Protein AF-A0A3A0FLP2-F1 (afdb_monomer)

Mean predicted aligned error: 10.41 Å

Radius of gyration: 14.27 Å; Cα contacts (8 Å, |Δi|>4): 44; chains: 1; bounding box: 32×42×26 Å

Nearest PDB structures (foldseek):
  4wu1-assembly2_M5  TM=4.214E-01  e=6.528E+00  Thermus thermophilus HB8
  2pls-assembly1_A  TM=3.966E-01  e=7.436E+00  Chlorobaculum tepidum TLS

Structure (mmCIF, N/CA/C/O backbone):
data_AF-A0A3A0FLP2-F1
#
_entry.id   AF-A0A3A0FLP2-F1
#
loop_
_atom_site.group_PDB
_atom_site.id
_atom_site.type_symbol
_atom_site.label_atom_id
_atom_site.label_alt_id
_atom_site.label_comp_id
_atom_site.label_asym_id
_atom_site.label_entity_id
_atom_site.label_seq_id
_atom_site.pdbx_PDB_ins_code
_atom_site.Cartn_x
_atom_site.Cartn_y
_atom_site.Cartn_z
_atom_site.occupancy
_atom_site.B_iso_or_equiv
_atom_site.auth_seq_id
_atom_site.auth_comp_id
_atom_site.auth_asym_id
_atom_site.auth_atom_id
_atom_site.pdbx_PDB_model_num
ATOM 1 N N . MET A 1 1 ? -0.605 -6.594 12.934 1.00 68.88 1 MET A N 1
ATOM 2 C CA . MET A 1 1 ? 0.360 -6.305 11.849 1.00 68.88 1 MET A CA 1
ATOM 3 C C . MET A 1 1 ? -0.259 -6.782 10.548 1.00 68.88 1 MET A C 1
ATOM 5 O O . MET A 1 1 ? -0.959 -7.788 10.593 1.00 68.88 1 MET A O 1
ATOM 9 N N . SER A 1 2 ? -0.100 -6.052 9.443 1.00 77.56 2 SER A N 1
ATOM 10 C CA . SER A 1 2 ? -0.807 -6.341 8.189 1.00 77.56 2 SER A CA 1
ATOM 11 C C . SER A 1 2 ? 0.141 -6.260 6.996 1.00 77.56 2 SER A C 1
ATOM 13 O O . SER A 1 2 ? 0.982 -5.362 6.940 1.00 77.56 2 SER A O 1
ATOM 15 N N . PHE A 1 3 ? -0.036 -7.180 6.048 1.00 80.31 3 PHE A N 1
ATOM 16 C CA . PHE A 1 3 ? 0.764 -7.289 4.831 1.00 80.31 3 PHE A CA 1
ATOM 17 C C . PHE A 1 3 ? -0.136 -7.149 3.602 1.00 80.31 3 PHE A C 1
ATOM 19 O O . PHE A 1 3 ? -1.235 -7.704 3.571 1.00 80.31 3 PHE A O 1
ATOM 26 N N . MET A 1 4 ? 0.326 -6.410 2.599 1.00 78.81 4 MET A N 1
ATOM 27 C CA . MET A 1 4 ? -0.322 -6.247 1.301 1.00 78.81 4 MET A CA 1
ATOM 28 C C . MET A 1 4 ? 0.620 -6.758 0.216 1.00 78.81 4 MET A C 1
ATOM 30 O O . MET A 1 4 ? 1.776 -6.353 0.166 1.00 78.81 4 MET A O 1
ATOM 34 N N . VAL A 1 5 ? 0.120 -7.613 -0.671 1.00 81.31 5 VAL A N 1
ATOM 35 C CA . VAL A 1 5 ? 0.885 -8.123 -1.813 1.00 81.31 5 VAL A CA 1
ATOM 36 C C . VAL A 1 5 ? 0.349 -7.474 -3.085 1.00 81.31 5 VAL A C 1
ATOM 38 O O . VAL A 1 5 ? -0.835 -7.585 -3.404 1.00 81.31 5 VAL A O 1
ATOM 41 N N . ALA A 1 6 ? 1.215 -6.752 -3.789 1.00 76.81 6 ALA A N 1
ATOM 42 C CA . ALA A 1 6 ? 0.916 -6.139 -5.072 1.00 76.81 6 ALA A CA 1
ATOM 43 C C . ALA A 1 6 ? 0.869 -7.192 -6.186 1.00 76.81 6 ALA A C 1
ATOM 45 O O . ALA A 1 6 ? 1.525 -8.229 -6.109 1.00 76.81 6 ALA A O 1
ATOM 46 N N . LYS A 1 7 ? 0.181 -6.877 -7.290 1.00 75.94 7 LYS A N 1
ATOM 47 C CA . LYS A 1 7 ? 0.166 -7.724 -8.502 1.00 75.94 7 LYS A CA 1
ATOM 48 C C . LYS A 1 7 ? 1.553 -7.935 -9.122 1.00 75.94 7 LYS A C 1
ATOM 50 O O . LYS A 1 7 ? 1.762 -8.931 -9.795 1.00 75.94 7 LYS A O 1
ATOM 55 N N . ASP A 1 8 ? 2.473 -7.007 -8.879 1.00 75.00 8 ASP A N 1
ATOM 56 C CA . ASP A 1 8 ? 3.872 -7.055 -9.319 1.00 75.00 8 ASP A CA 1
ATOM 57 C C . ASP A 1 8 ? 4.746 -7.979 -8.442 1.00 75.00 8 ASP A C 1
ATOM 59 O O . ASP A 1 8 ? 5.931 -8.149 -8.691 1.00 75.00 8 ASP A O 1
ATOM 63 N N . GLY A 1 9 ? 4.181 -8.560 -7.375 1.00 75.94 9 GLY A N 1
ATOM 64 C CA . GLY A 1 9 ? 4.926 -9.350 -6.389 1.00 75.94 9 GLY A CA 1
ATOM 65 C C . GLY A 1 9 ? 5.582 -8.513 -5.285 1.00 75.94 9 GLY A C 1
ATOM 66 O O . GLY A 1 9 ? 6.163 -9.067 -4.357 1.00 75.94 9 GLY A O 1
ATOM 67 N N . ALA A 1 10 ? 5.460 -7.182 -5.328 1.00 81.31 10 ALA A N 1
ATOM 68 C CA . ALA A 1 10 ? 5.923 -6.312 -4.253 1.00 81.31 10 ALA A CA 1
ATOM 69 C C . ALA A 1 10 ? 5.083 -6.505 -2.978 1.00 81.31 10 ALA A C 1
ATOM 71 O O . ALA A 1 10 ? 3.860 -6.362 -2.998 1.00 81.31 10 ALA A O 1
ATOM 72 N N . VAL A 1 11 ? 5.746 -6.792 -1.860 1.00 82.50 11 VAL A N 1
ATOM 73 C CA . VAL A 1 11 ? 5.104 -6.915 -0.549 1.00 82.50 11 VAL A CA 1
ATOM 74 C C . VAL A 1 11 ? 5.240 -5.592 0.195 1.00 82.50 11 VAL A C 1
ATOM 76 O O . VAL A 1 11 ? 6.281 -4.944 0.148 1.00 82.50 11 VAL A O 1
ATOM 79 N N . TYR A 1 12 ? 4.183 -5.178 0.880 1.00 82.00 12 TYR A N 1
ATOM 80 C CA . TYR A 1 12 ? 4.153 -3.990 1.720 1.00 82.00 12 TYR A CA 1
ATOM 81 C C . TYR A 1 12 ? 3.680 -4.369 3.111 1.00 82.00 12 TYR A C 1
ATOM 83 O O . TYR A 1 12 ? 2.705 -5.104 3.262 1.00 82.00 12 TYR A O 1
ATOM 91 N N . GLU A 1 13 ? 4.330 -3.830 4.131 1.00 83.38 13 GLU A N 1
ATOM 92 C CA . GLU A 1 13 ? 3.919 -3.980 5.517 1.00 83.38 13 GLU A CA 1
ATOM 93 C C . GLU A 1 1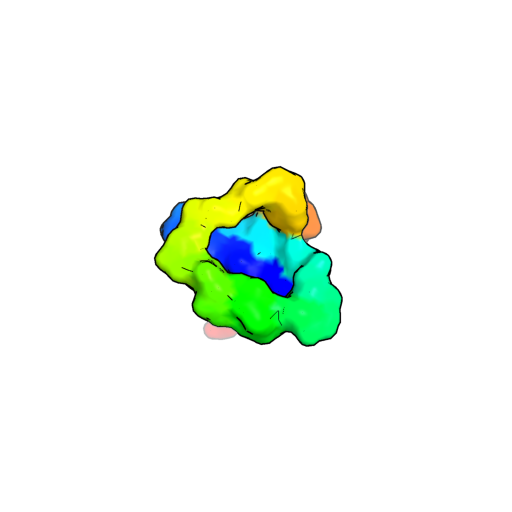3 ? 3.442 -2.644 6.085 1.00 83.38 13 GLU A C 1
ATOM 95 O O . GLU A 1 13 ? 3.968 -1.568 5.781 1.00 83.38 13 GLU A O 1
ATOM 100 N N . LYS A 1 14 ? 2.405 -2.710 6.919 1.00 82.50 14 LYS A N 1
ATOM 101 C CA . LYS A 1 14 ? 1.957 -1.569 7.713 1.00 82.50 14 LYS A CA 1
ATOM 102 C C . LYS A 1 14 ? 1.352 -2.047 9.018 1.00 82.50 14 LYS A C 1
ATOM 104 O O . LYS A 1 14 ? 0.545 -2.982 9.067 1.00 82.50 14 LYS A O 1
ATOM 109 N N . ASN A 1 15 ? 1.702 -1.367 10.103 1.00 83.56 15 ASN A N 1
ATOM 110 C CA . ASN A 1 15 ? 1.031 -1.575 11.374 1.00 83.56 15 ASN A CA 1
ATOM 111 C C . ASN A 1 15 ? -0.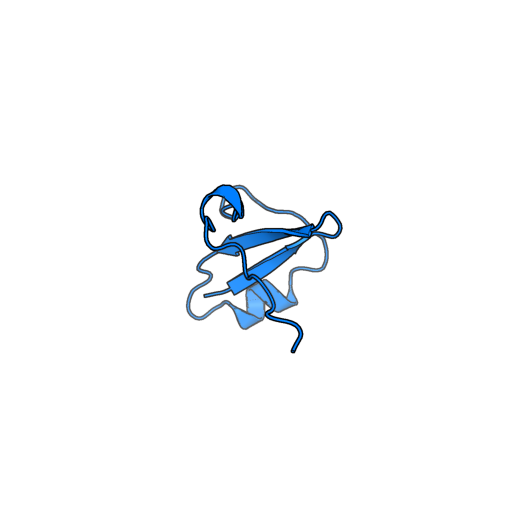239 -0.717 11.432 1.00 83.56 15 ASN A C 1
ATOM 113 O O . ASN A 1 15 ? -0.192 0.481 11.689 1.00 83.56 15 ASN A O 1
ATOM 117 N N . LEU A 1 16 ? -1.379 -1.347 11.158 1.00 77.62 16 LEU A N 1
ATOM 118 C CA . LEU A 1 16 ? -2.704 -0.723 11.224 1.00 77.62 16 LEU A CA 1
ATOM 119 C C . LEU A 1 16 ? -3.333 -0.801 12.635 1.00 77.62 16 LEU A C 1
ATOM 121 O O . LEU A 1 16 ? -4.456 -0.336 12.842 1.00 77.62 16 LEU A O 1
ATOM 125 N N . GLY A 1 17 ? -2.623 -1.381 13.611 1.00 81.25 17 GLY A N 1
ATOM 126 C CA . GLY A 1 17 ? -3.100 -1.563 14.982 1.00 81.25 17 GLY A CA 1
ATOM 127 C C . GLY A 1 17 ? -4.394 -2.378 15.068 1.00 81.25 17 GLY A C 1
ATOM 128 O O . GLY A 1 17 ? -4.680 -3.229 14.228 1.00 81.25 17 GLY A O 1
ATOM 129 N N . SER A 1 18 ? -5.218 -2.095 16.076 1.00 83.06 18 SER A N 1
ATOM 130 C CA . SER A 1 18 ? -6.492 -2.794 16.309 1.00 83.06 18 SER A CA 1
ATOM 131 C C . SER A 1 18 ? -7.532 -2.602 15.192 1.00 83.06 18 SER A C 1
ATOM 133 O O . SER A 1 18 ? -8.539 -3.301 15.177 1.00 83.06 18 SER A O 1
ATOM 135 N N . LYS A 1 19 ? -7.297 -1.675 14.250 1.00 79.50 19 LYS A N 1
ATOM 136 C CA . LYS A 1 19 ? -8.179 -1.383 13.105 1.00 79.50 19 LYS A CA 1
ATOM 137 C C . LYS A 1 19 ? -7.759 -2.095 11.815 1.00 79.50 19 LYS A C 1
ATOM 139 O O . LYS A 1 19 ? -8.312 -1.815 10.754 1.00 79.50 19 LYS A O 1
ATOM 144 N N . SER A 1 20 ? -6.811 -3.035 11.895 1.00 79.06 20 SER A N 1
ATOM 145 C CA . SER A 1 20 ? -6.336 -3.826 10.752 1.00 79.06 20 SER A CA 1
ATOM 146 C C . SER A 1 20 ? -7.464 -4.429 9.906 1.00 79.06 20 SER A C 1
ATOM 148 O O . SER A 1 20 ? -7.377 -4.379 8.685 1.00 79.06 20 SER A O 1
ATOM 150 N N . ALA A 1 21 ? -8.515 -4.977 10.524 1.00 78.50 21 ALA A N 1
ATOM 151 C CA . ALA A 1 21 ? -9.608 -5.628 9.797 1.00 78.50 21 ALA A CA 1
ATOM 152 C C . ALA A 1 21 ? -10.490 -4.632 9.021 1.00 78.50 21 ALA A C 1
ATOM 154 O O . ALA A 1 21 ? -10.823 -4.875 7.866 1.00 78.50 21 ALA A O 1
ATOM 155 N N . GLU A 1 22 ? -10.824 -3.495 9.635 1.00 81.81 22 GLU A N 1
ATOM 156 C CA . GLU A 1 22 ? -11.648 -2.443 9.025 1.00 81.81 22 GLU A CA 1
ATOM 157 C C . GLU A 1 22 ? -10.910 -1.767 7.865 1.00 81.81 22 GLU A C 1
ATOM 159 O O . GLU A 1 22 ? -11.435 -1.654 6.758 1.00 81.81 22 GLU A O 1
ATOM 164 N N . ILE A 1 23 ? -9.651 -1.387 8.095 1.00 77.69 23 ILE A N 1
ATOM 165 C CA . ILE A 1 23 ? -8.821 -0.745 7.074 1.00 77.69 23 ILE A CA 1
ATOM 166 C C . ILE A 1 23 ? -8.500 -1.745 5.958 1.00 77.69 23 ILE A C 1
ATOM 168 O O . ILE A 1 23 ? -8.595 -1.390 4.791 1.00 77.69 23 ILE A O 1
ATOM 172 N N . GLY A 1 24 ? -8.187 -2.999 6.300 1.00 75.94 24 GLY A N 1
ATOM 173 C CA . GLY A 1 24 ? -7.947 -4.073 5.335 1.00 75.94 24 GLY A CA 1
ATOM 174 C C . GLY A 1 24 ? -9.145 -4.332 4.422 1.00 75.94 24 GLY A C 1
ATOM 175 O O . GLY A 1 24 ? -8.979 -4.400 3.208 1.00 75.94 24 GLY A O 1
ATOM 176 N N . GLY A 1 25 ? -10.352 -4.407 4.990 1.00 76.31 25 GLY A N 1
ATOM 177 C CA . GLY A 1 25 ? -11.587 -4.596 4.222 1.00 76.31 25 GLY A CA 1
ATOM 178 C C . GLY A 1 25 ? -11.956 -3.404 3.333 1.00 76.31 25 GLY A C 1
ATOM 179 O O . GLY A 1 25 ? -12.584 -3.588 2.294 1.00 76.31 25 GLY A O 1
ATOM 180 N N . GLY A 1 26 ? -11.542 -2.188 3.706 1.00 76.56 26 GLY A N 1
ATOM 181 C CA . GLY A 1 26 ? -11.748 -0.974 2.910 1.00 76.56 26 GLY A CA 1
ATOM 182 C C . GLY A 1 26 ? -10.779 -0.808 1.733 1.00 76.56 26 GLY A C 1
ATOM 183 O O . GLY A 1 26 ? -11.018 0.027 0.857 1.00 76.56 26 GLY A O 1
ATOM 184 N N . ILE A 1 27 ? -9.694 -1.590 1.678 1.00 72.75 27 ILE A N 1
ATOM 185 C CA . ILE A 1 27 ? -8.725 -1.546 0.576 1.00 72.75 27 ILE A CA 1
ATOM 186 C C . ILE A 1 27 ? -9.309 -2.296 -0.623 1.00 72.75 27 ILE A C 1
ATOM 188 O O . ILE A 1 27 ? -9.132 -3.496 -0.805 1.00 72.75 27 ILE A O 1
ATOM 192 N N . THR A 1 28 ? -10.018 -1.556 -1.467 1.00 74.69 28 THR A N 1
ATOM 193 C CA . THR A 1 28 ? -10.602 -2.058 -2.723 1.00 74.69 28 THR A CA 1
ATOM 194 C C . THR A 1 28 ? -9.720 -1.776 -3.937 1.00 74.69 28 THR A C 1
ATOM 196 O O . THR A 1 28 ? -9.968 -2.273 -5.032 1.00 74.69 28 THR A O 1
ATOM 199 N N . SER A 1 29 ? -8.681 -0.963 -3.759 1.00 70.12 29 SER A N 1
ATOM 200 C CA . SER A 1 29 ? -7.720 -0.596 -4.791 1.00 70.12 29 SER A CA 1
ATOM 201 C C . SER A 1 29 ? -6.324 -0.555 -4.196 1.00 70.12 29 SER A C 1
ATOM 203 O O . SER A 1 29 ? -6.129 -0.134 -3.056 1.00 70.12 29 SER A O 1
ATOM 205 N N . TYR A 1 30 ? -5.350 -0.994 -4.985 1.00 66.06 30 TYR A N 1
ATOM 206 C CA . TYR A 1 30 ? -3.941 -0.934 -4.632 1.00 66.06 30 TYR A CA 1
ATOM 207 C C . TYR A 1 30 ? -3.477 0.530 -4.633 1.00 66.06 30 TYR A C 1
ATOM 209 O O . TYR A 1 30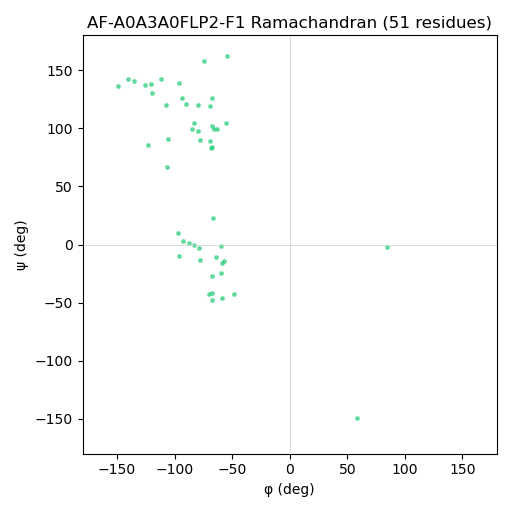 ? -3.069 1.065 -5.661 1.00 66.06 30 TYR A O 1
ATOM 217 N N . ASN A 1 31 ? -3.605 1.189 -3.481 1.00 69.00 31 ASN A N 1
ATOM 218 C CA . ASN A 1 31 ? -3.086 2.526 -3.227 1.00 69.00 31 ASN A CA 1
ATOM 219 C C . ASN A 1 31 ? -2.159 2.452 -2.003 1.00 69.00 31 ASN A C 1
ATOM 221 O O . ASN A 1 31 ? -2.629 2.628 -0.872 1.00 69.00 31 ASN A O 1
ATOM 225 N N . PRO A 1 32 ? -0.872 2.103 -2.193 1.00 64.62 32 PRO A N 1
ATOM 226 C CA . PRO A 1 32 ? 0.118 2.187 -1.133 1.00 64.62 32 PRO A CA 1
ATOM 227 C C . PRO A 1 32 ? 0.338 3.669 -0.810 1.00 64.62 32 PRO A C 1
ATOM 229 O O . PRO A 1 32 ? 1.228 4.325 -1.338 1.00 64.62 32 PRO A O 1
ATOM 232 N N . ASP A 1 33 ? -0.537 4.210 0.034 1.00 68.06 33 ASP A N 1
ATOM 233 C CA . ASP A 1 33 ? -0.379 5.524 0.649 1.00 68.06 33 ASP A CA 1
ATOM 234 C C . ASP A 1 33 ? 0.983 5.611 1.375 1.00 68.06 33 ASP A C 1
ATOM 236 O O . ASP A 1 33 ? 1.588 4.583 1.699 1.00 68.06 33 ASP A O 1
ATOM 240 N N . THR A 1 34 ? 1.467 6.817 1.686 1.00 66.31 34 THR A N 1
ATOM 241 C CA . THR A 1 34 ? 2.823 7.062 2.232 1.00 66.31 34 THR A CA 1
ATOM 242 C C . THR A 1 34 ? 3.137 6.322 3.535 1.00 66.31 34 THR A C 1
ATOM 244 O O . THR A 1 34 ? 4.298 6.210 3.918 1.00 66.31 34 THR A O 1
ATOM 247 N N . GLY A 1 35 ? 2.126 5.782 4.218 1.00 72.81 35 GLY A N 1
ATOM 248 C CA . GLY A 1 35 ? 2.312 4.962 5.413 1.00 72.81 35 GLY A CA 1
ATOM 249 C C . GLY A 1 35 ? 2.632 3.477 5.184 1.00 72.81 35 GLY A C 1
ATOM 250 O O . GLY A 1 35 ? 2.732 2.764 6.179 1.00 72.81 35 GLY A O 1
ATOM 251 N N . TRP A 1 36 ? 2.715 2.976 3.947 1.00 78.69 36 TRP A N 1
ATOM 252 C CA . TRP A 1 36 ? 3.076 1.576 3.666 1.00 78.69 36 TRP A CA 1
ATOM 253 C C . TRP A 1 36 ? 4.578 1.429 3.415 1.00 78.69 36 TRP A C 1
ATOM 255 O O . TRP A 1 36 ? 5.145 2.096 2.552 1.00 78.69 36 TRP A O 1
ATOM 265 N N . GLN A 1 37 ? 5.227 0.530 4.152 1.00 79.88 37 GLN A N 1
ATOM 266 C CA . GLN A 1 37 ? 6.648 0.232 3.980 1.00 79.88 37 GLN A CA 1
ATOM 267 C C . GLN A 1 37 ? 6.783 -0.902 2.965 1.00 79.88 37 GLN A C 1
ATOM 269 O O . GLN A 1 37 ? 6.228 -1.979 3.170 1.00 79.88 37 GLN A O 1
ATOM 274 N N . LYS A 1 38 ? 7.487 -0.670 1.851 1.00 79.38 38 LYS A N 1
ATOM 275 C CA . LYS A 1 38 ? 7.780 -1.734 0.883 1.00 79.38 38 LYS A CA 1
ATOM 276 C C . LYS A 1 38 ? 8.766 -2.711 1.520 1.00 79.38 38 LYS A C 1
ATOM 278 O O . LYS A 1 38 ? 9.889 -2.334 1.845 1.00 79.38 38 LYS A O 1
ATOM 283 N N . VAL A 1 39 ? 8.351 -3.961 1.657 1.00 79.88 39 VAL A N 1
ATOM 284 C CA . VAL A 1 39 ? 9.211 -5.070 2.056 1.00 79.88 39 VAL A CA 1
ATOM 285 C C . VAL A 1 39 ? 9.991 -5.488 0.814 1.00 79.88 39 VAL A C 1
ATOM 287 O O . VAL A 1 39 ? 9.483 -6.192 -0.058 1.00 79.88 39 VAL A O 1
ATOM 290 N N . SER A 1 40 ? 11.221 -4.997 0.693 1.00 69.69 40 SER A N 1
ATOM 291 C CA . SER A 1 40 ? 12.167 -5.541 -0.277 1.00 69.69 40 SER A CA 1
ATOM 292 C C . SER A 1 40 ? 12.767 -6.818 0.306 1.00 69.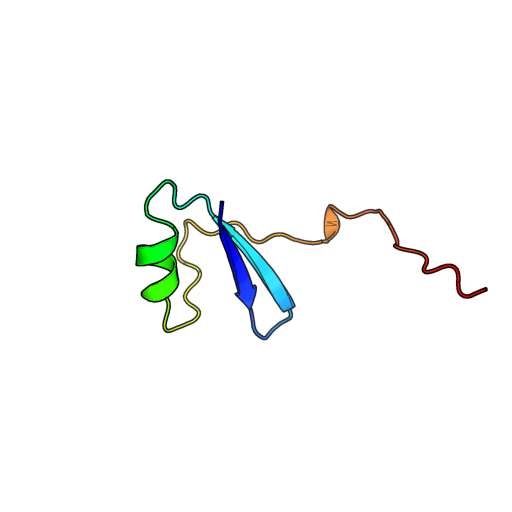69 40 SER A C 1
ATOM 294 O O . SER A 1 40 ? 13.447 -6.775 1.331 1.00 69.69 40 SER A O 1
ATOM 296 N N . LEU A 1 41 ? 12.569 -7.940 -0.390 1.00 63.09 41 LEU A N 1
ATOM 297 C CA . LEU A 1 41 ? 13.237 -9.224 -0.122 1.00 63.09 41 LEU A CA 1
ATOM 298 C C . LEU A 1 41 ? 14.775 -9.141 -0.230 1.00 63.09 41 LEU A C 1
ATOM 300 O O . LEU A 1 41 ? 15.465 -10.110 0.045 1.00 63.09 41 LEU A O 1
ATOM 304 N N . GLU A 1 42 ? 15.337 -7.976 -0.562 1.00 56.06 42 GLU A N 1
ATOM 305 C CA . GLU A 1 42 ? 16.772 -7.680 -0.459 1.00 56.06 42 GLU A CA 1
ATOM 306 C C . GLU A 1 42 ? 17.323 -7.822 0.976 1.00 56.06 42 GLU A C 1
ATOM 308 O O . GLU A 1 42 ? 18.529 -7.934 1.158 1.00 56.06 42 GLU A O 1
ATOM 313 N N . ASN A 1 43 ? 16.457 -7.866 2.000 1.00 50.12 43 ASN A N 1
ATOM 314 C CA . ASN A 1 43 ? 16.839 -8.210 3.378 1.00 50.12 43 ASN A CA 1
ATOM 315 C C . ASN A 1 43 ? 16.690 -9.706 3.720 1.00 50.12 43 ASN A C 1
ATOM 317 O O . ASN A 1 43 ? 16.926 -10.113 4.854 1.00 50.12 43 ASN A O 1
ATOM 321 N N . SER A 1 44 ? 16.309 -10.538 2.754 1.00 53.00 44 SER A N 1
ATOM 322 C CA . SER A 1 44 ? 16.169 -11.986 2.904 1.00 53.00 44 SER A CA 1
ATOM 323 C C . SER A 1 44 ? 17.328 -12.674 2.191 1.00 53.00 44 SER A C 1
ATOM 325 O O . SER A 1 44 ? 17.146 -13.372 1.200 1.00 53.00 44 SER A O 1
ATOM 327 N N . GLY A 1 45 ? 18.543 -12.479 2.705 1.00 52.97 45 GLY A N 1
ATOM 328 C CA . GLY A 1 45 ? 19.740 -13.225 2.298 1.00 52.97 45 GLY A CA 1
ATOM 329 C C . GLY A 1 45 ? 19.706 -14.714 2.670 1.00 52.97 45 GLY A C 1
ATOM 330 O O . GLY A 1 45 ? 20.758 -15.332 2.785 1.00 52.97 45 GLY A O 1
ATOM 331 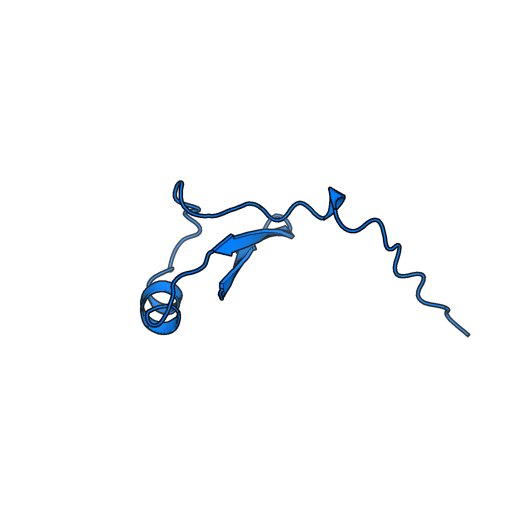N N . GLU A 1 46 ? 18.523 -15.292 2.873 1.00 54.38 46 GLU A N 1
ATOM 332 C CA . GLU A 1 46 ? 18.340 -16.721 3.062 1.00 54.38 46 GLU A CA 1
ATOM 333 C C . GLU A 1 46 ? 17.736 -17.268 1.774 1.00 54.38 46 GLU A C 1
ATOM 335 O O . GLU A 1 46 ? 16.525 -17.261 1.549 1.00 54.38 46 GLU A O 1
ATOM 340 N N . VAL A 1 47 ? 18.635 -17.674 0.878 1.00 54.22 47 VAL A N 1
ATOM 341 C CA . VAL A 1 47 ? 18.304 -18.566 -0.227 1.00 54.22 47 VAL A CA 1
ATOM 342 C C . VAL A 1 47 ? 17.676 -19.7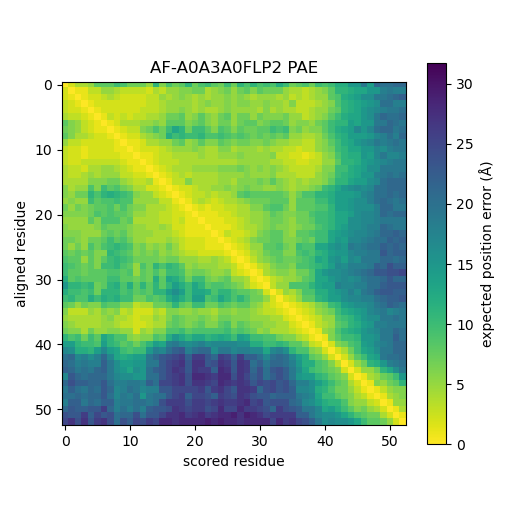93 0.419 1.00 54.22 47 VAL A C 1
ATOM 344 O O . VAL A 1 47 ? 18.375 -20.595 1.035 1.00 54.22 47 VAL A O 1
ATOM 347 N N . LEU A 1 48 ? 16.352 -19.916 0.326 1.00 56.09 48 LEU A N 1
ATOM 348 C CA . LEU A 1 48 ? 15.666 -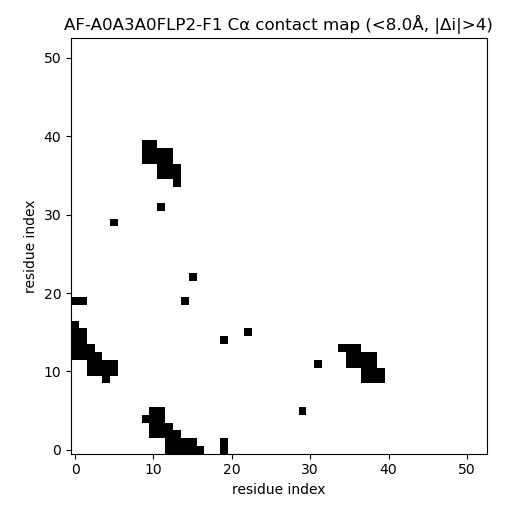21.162 0.630 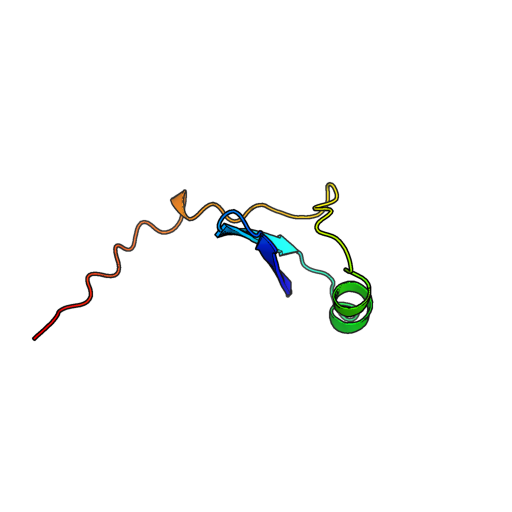1.00 56.09 48 LEU A CA 1
ATOM 349 C C . LEU A 1 48 ? 16.074 -22.150 -0.464 1.00 56.09 48 LEU A C 1
ATOM 351 O O . LEU A 1 48 ? 15.402 -22.288 -1.485 1.00 56.09 48 LEU A O 1
ATOM 355 N N . THR A 1 49 ? 17.238 -22.771 -0.283 1.00 55.50 49 THR A N 1
ATOM 356 C CA . THR A 1 49 ? 17.607 -23.980 -1.003 1.00 55.50 49 THR A CA 1
ATOM 357 C C . THR A 1 49 ? 16.598 -25.025 -0.564 1.00 55.50 49 THR A C 1
ATOM 359 O O . THR A 1 49 ? 16.683 -25.563 0.538 1.00 55.50 49 THR A O 1
ATOM 362 N N . PHE A 1 50 ? 15.585 -25.244 -1.394 1.00 63.03 50 PHE A N 1
ATOM 363 C CA . PHE A 1 50 ? 14.767 -26.436 -1.290 1.00 63.03 50 PHE A CA 1
ATOM 364 C C . PHE A 1 50 ? 15.689 -27.593 -1.671 1.00 63.03 50 PHE A C 1
ATOM 366 O O . PHE A 1 50 ? 16.049 -27.741 -2.837 1.00 63.03 50 PHE A O 1
ATOM 373 N N . ASP A 1 51 ? 16.163 -28.316 -0.659 1.00 56.69 51 ASP A N 1
ATOM 374 C CA . ASP A 1 51 ? 16.851 -29.589 -0.830 1.00 56.69 51 ASP A CA 1
ATOM 375 C C . ASP A 1 51 ? 15.809 -30.561 -1.399 1.00 56.69 51 ASP A C 1
ATOM 377 O O . ASP A 1 51 ? 14.887 -30.992 -0.703 1.00 56.69 51 ASP A O 1
ATOM 381 N N . GLU A 1 52 ? 15.855 -30.756 -2.715 1.00 68.06 52 GLU A N 1
ATOM 382 C CA . GLU A 1 52 ? 15.083 -31.784 -3.403 1.00 68.06 52 GLU A CA 1
ATOM 383 C C . GLU A 1 52 ? 15.890 -33.082 -3.261 1.00 68.06 52 GLU A C 1
ATOM 385 O O . GLU A 1 52 ? 16.955 -33.213 -3.867 1.00 68.06 52 GLU A O 1
ATOM 390 N N . GLU A 1 53 ? 15.427 -33.963 -2.366 1.00 64.94 53 GLU A N 1
ATOM 391 C CA . GLU A 1 53 ? 15.964 -35.317 -2.129 1.00 64.94 53 GLU A CA 1
ATOM 392 C C . GLU A 1 53 ? 15.854 -36.209 -3.378 1.00 64.94 53 GLU A C 1
ATOM 394 O O . GLU A 1 53 ? 14.770 -36.219 -4.012 1.00 64.94 53 GLU A O 1
#

Solvent-accessible surface area (backbone atoms only — not comparable to full-atom values): 3611 Å² total; per-residue (Å²): 116,47,78,48,76,44,97,87,70,51,35,28,40,34,80,53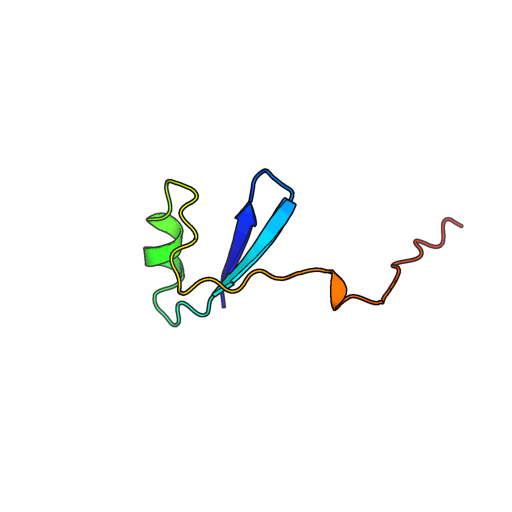,58,97,47,40,66,63,57,55,71,65,58,84,62,99,68,86,51,96,78,50,44,74,54,60,67,86,80,53,88,67,79,80,75,76,82,81,128

Foldseek 3Di:
DDWDADPVRWIWDACPDPCCVVVVVVCPDPDPDPRIHTDDCVVVPDPPPPPDD

pLDDT: mean 71.95, std 9.72, range [50.12, 83.56]

Sequence (53 aa):
MSFMVAKDGAVYEKNLGSKSAEIGGGITSYNPDTGWQKVSLENSGEVLTFDEE

Secondary structure (DSSP, 8-state):
-EEEE-TTS-EEEE--GGGHHHHHHH--S----TTPEEE-GGG----------